Protein AF-A0A967NU63-F1 (afdb_monomer)

Structure (mmCIF, N/CA/C/O backbone):
data_AF-A0A967NU63-F1
#
_entry.id   AF-A0A967NU63-F1
#
loop_
_atom_site.group_PDB
_atom_site.id
_atom_site.type_symbol
_atom_site.label_atom_id
_atom_site.label_alt_id
_atom_site.label_comp_id
_atom_site.label_asym_id
_atom_site.label_entity_id
_atom_site.label_seq_id
_atom_site.pdbx_PDB_ins_code
_atom_site.Cartn_x
_atom_site.Cartn_y
_atom_site.Cartn_z
_atom_site.occupancy
_atom_site.B_iso_or_equiv
_atom_site.auth_seq_id
_atom_site.auth_comp_id
_atom_site.auth_asym_id
_atom_site.auth_atom_id
_atom_site.pdbx_PDB_model_num
ATOM 1 N N . MET A 1 1 ? -13.708 20.750 15.889 1.00 44.00 1 MET A N 1
ATOM 2 C CA . MET A 1 1 ? -13.305 19.920 14.728 1.00 44.00 1 MET A CA 1
ATOM 3 C C . MET A 1 1 ? -14.315 18.789 14.580 1.00 44.00 1 MET A C 1
ATOM 5 O O . MET A 1 1 ? -14.530 18.075 15.549 1.00 44.00 1 MET A O 1
ATOM 9 N N . ARG A 1 2 ? -15.014 18.674 13.442 1.00 39.28 2 ARG A N 1
ATOM 10 C CA . ARG A 1 2 ? -15.981 17.583 13.210 1.00 39.28 2 ARG A CA 1
ATOM 11 C C . ARG A 1 2 ? -15.207 16.315 12.843 1.00 39.28 2 ARG A C 1
ATOM 13 O O . ARG A 1 2 ? -14.407 16.356 11.913 1.00 39.28 2 ARG A O 1
ATOM 20 N N . ASN A 1 3 ? -15.434 15.223 13.571 1.00 34.25 3 ASN A N 1
ATOM 21 C CA . ASN A 1 3 ? -14.910 13.908 13.201 1.00 34.25 3 ASN A CA 1
ATOM 22 C C . ASN A 1 3 ? -15.425 13.542 11.799 1.00 34.25 3 ASN A C 1
ATOM 24 O O . ASN A 1 3 ? -16.634 13.656 11.569 1.00 34.25 3 ASN A O 1
ATOM 28 N N . PRO A 1 4 ? -14.558 13.127 10.859 1.00 39.78 4 PRO A N 1
ATOM 29 C CA . PRO A 1 4 ? -15.019 12.665 9.561 1.00 39.78 4 PRO A CA 1
ATOM 30 C C . PRO A 1 4 ? -15.921 11.434 9.745 1.00 39.78 4 PRO A C 1
ATOM 32 O O . PRO A 1 4 ? -15.699 10.634 10.662 1.00 39.78 4 PRO A O 1
ATOM 35 N N . PRO A 1 5 ? -16.960 11.278 8.907 1.00 40.78 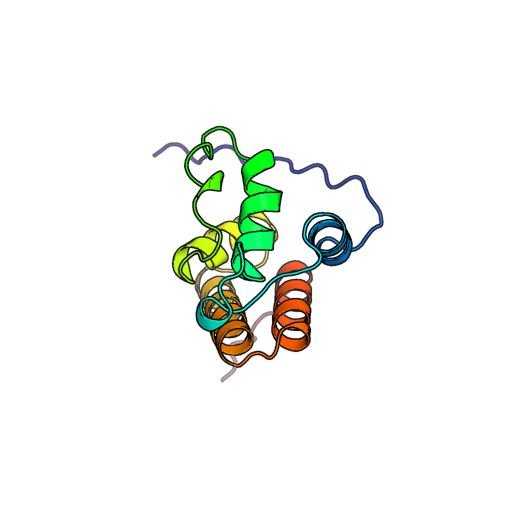5 PRO A N 1
ATOM 36 C CA . PRO A 1 5 ? -17.865 10.144 8.999 1.00 40.78 5 PRO A CA 1
ATOM 37 C C . PRO A 1 5 ? -17.067 8.844 8.868 1.00 40.78 5 PRO A C 1
ATOM 39 O O . PRO A 1 5 ? -16.370 8.625 7.877 1.00 40.78 5 PRO A O 1
ATOM 42 N N . ARG A 1 6 ? -17.173 7.975 9.880 1.00 46.41 6 ARG A N 1
ATOM 43 C CA . ARG A 1 6 ? -16.673 6.601 9.800 1.00 46.41 6 ARG A CA 1
ATOM 44 C C . ARG A 1 6 ? -17.454 5.905 8.695 1.00 46.41 6 ARG A C 1
ATOM 46 O O . ARG A 1 6 ? -18.635 5.603 8.867 1.00 46.41 6 ARG A O 1
ATOM 53 N N . LEU A 1 7 ? -16.810 5.691 7.554 1.00 47.69 7 LEU A N 1
ATOM 54 C CA . LEU A 1 7 ? -17.385 4.900 6.479 1.00 47.69 7 LEU A CA 1
ATOM 55 C C . LEU A 1 7 ? -17.642 3.502 7.027 1.00 47.69 7 LEU A C 1
ATOM 57 O O . LEU A 1 7 ? -16.712 2.769 7.360 1.00 47.69 7 LEU A O 1
ATOM 61 N N . LYS A 1 8 ? -18.921 3.137 7.134 1.00 43.75 8 LYS A N 1
ATOM 62 C CA . LYS A 1 8 ? -19.322 1.742 7.268 1.00 43.75 8 LYS A CA 1
ATOM 63 C C . LYS A 1 8 ? -19.034 1.086 5.924 1.00 43.75 8 LYS A C 1
ATOM 65 O O . LYS A 1 8 ? -19.921 0.957 5.090 1.00 43.75 8 LYS A O 1
ATOM 70 N N . LEU A 1 9 ? -17.771 0.739 5.691 1.00 49.25 9 LEU A N 1
ATOM 71 C CA . LEU A 1 9 ? -17.403 -0.186 4.635 1.00 49.25 9 LEU A CA 1
ATOM 72 C C . LEU A 1 9 ? -18.029 -1.518 5.036 1.00 49.25 9 LEU A C 1
ATOM 74 O O . LEU A 1 9 ? -17.487 -2.262 5.851 1.00 49.25 9 LEU A O 1
ATOM 78 N N . THR A 1 10 ? -19.239 -1.774 4.552 1.00 45.94 10 THR A N 1
ATOM 79 C CA . THR A 1 10 ? -19.874 -3.075 4.691 1.00 45.94 10 THR A CA 1
ATOM 80 C C . THR A 1 10 ? -19.125 -4.014 3.762 1.00 45.94 10 THR A C 1
ATOM 82 O O . THR A 1 10 ? -19.548 -4.254 2.635 1.00 45.94 10 THR A O 1
ATOM 85 N N . PHE A 1 11 ? -17.984 -4.522 4.225 1.00 50.56 11 PHE A N 1
ATOM 86 C CA . PHE A 1 11 ? -17.346 -5.703 3.659 1.00 50.56 11 PHE A CA 1
ATOM 87 C C . PHE A 1 11 ? -18.248 -6.905 3.962 1.00 50.56 11 PHE A C 1
ATOM 89 O O . PHE A 1 11 ? -17.935 -7.750 4.795 1.00 50.56 11 PHE A O 1
ATOM 96 N N . SER A 1 12 ? -19.425 -6.941 3.335 1.00 42.12 12 SER A N 1
ATOM 97 C CA . SER A 1 12 ? -20.200 -8.166 3.206 1.00 42.12 12 SER A CA 1
ATOM 98 C C . SER A 1 12 ? -19.501 -8.992 2.150 1.00 42.12 12 SER A C 1
ATOM 100 O O . SER A 1 12 ? -19.940 -8.998 1.018 1.00 42.12 12 SER A O 1
ATOM 102 N N . ASP A 1 13 ? -18.376 -9.608 2.490 1.00 40.97 13 ASP A N 1
ATOM 103 C CA . ASP A 1 13 ? -17.952 -10.802 1.780 1.00 40.97 13 ASP A CA 1
ATOM 104 C C . ASP A 1 13 ? -16.916 -11.564 2.587 1.00 40.97 13 ASP A C 1
ATOM 106 O O . ASP A 1 13 ? -15.934 -11.028 3.094 1.00 40.97 13 ASP A O 1
ATOM 110 N N . ARG A 1 14 ? -17.145 -12.868 2.680 1.00 43.12 14 ARG A N 1
ATOM 111 C CA . ARG A 1 14 ? -16.301 -13.855 3.361 1.00 43.12 14 ARG A CA 1
ATOM 112 C C . ARG A 1 14 ? -14.947 -14.073 2.652 1.00 43.12 14 ARG A C 1
ATOM 114 O O . ARG A 1 14 ? -14.207 -14.981 3.021 1.00 43.12 14 ARG A O 1
ATOM 121 N N . ALA A 1 15 ? -14.620 -13.258 1.646 1.00 52.75 15 ALA A N 1
ATOM 122 C CA . ALA A 1 15 ? -13.365 -13.267 0.904 1.00 52.75 15 ALA A CA 1
ATOM 123 C C . ALA A 1 15 ? -12.314 -12.373 1.583 1.00 52.75 15 ALA A C 1
ATOM 125 O O . ALA A 1 15 ? -12.630 -11.333 2.162 1.00 52.75 15 ALA A O 1
ATOM 126 N N . ARG A 1 16 ? -11.035 -12.766 1.527 1.00 65.44 16 ARG A N 1
ATOM 127 C CA . ARG A 1 16 ? -9.950 -11.980 2.137 1.00 65.44 16 ARG A CA 1
ATOM 128 C C . ARG A 1 16 ? -9.881 -10.621 1.428 1.00 65.44 16 A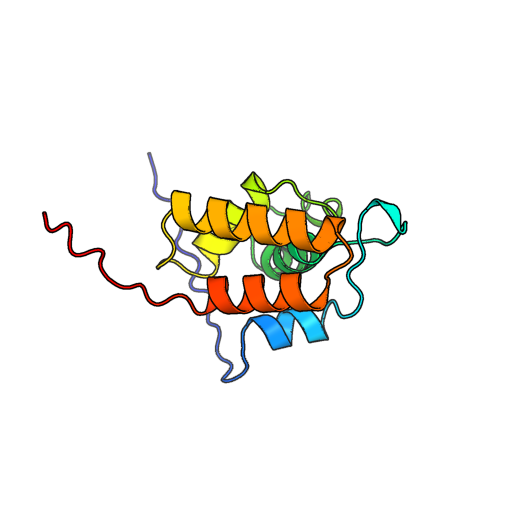RG A C 1
ATOM 130 O O . ARG A 1 16 ? -9.823 -10.610 0.199 1.00 65.44 16 ARG A O 1
ATOM 137 N N . PRO A 1 17 ? -9.790 -9.491 2.152 1.00 80.00 17 PRO A N 1
ATOM 138 C CA . PRO A 1 17 ? -9.696 -8.171 1.531 1.00 80.00 17 PRO A CA 1
ATOM 139 C C . PRO A 1 17 ? -8.579 -8.064 0.482 1.00 80.00 17 PRO A C 1
ATOM 141 O O . PRO A 1 17 ? -8.754 -7.399 -0.533 1.00 80.00 17 PRO A O 1
ATOM 144 N N . VAL A 1 18 ? -7.452 -8.760 0.681 1.00 91.00 18 VAL A N 1
ATOM 145 C CA . VAL A 1 18 ? -6.341 -8.765 -0.281 1.00 91.00 18 VAL A CA 1
ATOM 146 C C . VAL A 1 18 ? -6.663 -9.514 -1.578 1.00 91.00 18 VAL A C 1
ATOM 148 O O . VAL A 1 18 ? -6.205 -9.093 -2.638 1.00 91.00 18 VAL A O 1
ATOM 151 N N . ASP A 1 19 ? -7.464 -10.582 -1.520 1.00 90.56 19 ASP A N 1
ATOM 152 C CA . ASP A 1 19 ? -7.818 -11.393 -2.692 1.00 90.56 19 ASP A CA 1
ATOM 153 C C . ASP A 1 19 ? -8.709 -10.578 -3.635 1.00 90.56 19 ASP A C 1
ATOM 155 O O . ASP A 1 19 ? -8.501 -10.582 -4.845 1.00 90.56 19 ASP A O 1
ATOM 159 N N . ALA A 1 20 ? -9.639 -9.794 -3.078 1.00 89.56 20 ALA A N 1
ATOM 160 C CA . ALA A 1 20 ? -10.474 -8.873 -3.846 1.00 89.56 20 ALA A CA 1
ATOM 161 C C . ALA A 1 20 ? -9.649 -7.758 -4.516 1.00 89.56 20 ALA A C 1
ATOM 163 O O . ALA A 1 20 ? -9.889 -7.415 -5.677 1.00 89.56 20 ALA A O 1
ATOM 164 N N . ILE A 1 21 ? -8.646 -7.211 -3.814 1.00 92.38 21 ILE A N 1
ATOM 165 C CA . ILE A 1 21 ? -7.736 -6.207 -4.386 1.00 92.38 21 ILE A CA 1
ATOM 166 C C . ILE A 1 21 ? -6.909 -6.836 -5.517 1.00 92.38 21 ILE A C 1
ATOM 168 O O . ILE A 1 21 ? -6.842 -6.262 -6.602 1.00 92.38 21 ILE A O 1
ATOM 172 N N . ARG A 1 22 ? -6.329 -8.024 -5.298 1.00 92.69 22 ARG A N 1
ATOM 173 C CA . ARG A 1 22 ? -5.556 -8.770 -6.306 1.00 92.69 22 ARG A CA 1
ATOM 174 C C . ARG A 1 22 ? -6.391 -9.117 -7.535 1.00 92.69 22 ARG A C 1
ATOM 176 O O . ARG A 1 22 ? -5.925 -8.907 -8.645 1.00 92.69 22 ARG A O 1
ATOM 183 N N . ALA A 1 23 ? -7.625 -9.584 -7.357 1.00 92.00 23 ALA A N 1
ATOM 184 C CA . ALA A 1 23 ? -8.513 -9.919 -8.469 1.00 92.00 23 ALA A CA 1
ATOM 185 C C . ALA A 1 23 ? -8.820 -8.701 -9.355 1.00 92.00 23 ALA A C 1
ATOM 187 O O . ALA A 1 23 ? -8.895 -8.822 -10.576 1.00 92.00 23 ALA A O 1
ATOM 188 N N . ARG A 1 24 ? -8.964 -7.513 -8.753 1.00 90.81 24 ARG A N 1
ATOM 189 C CA . ARG A 1 24 ? -9.240 -6.270 -9.486 1.00 90.81 24 ARG A CA 1
ATOM 190 C C . ARG A 1 24 ? -7.985 -5.606 -10.062 1.00 90.81 24 ARG A C 1
ATOM 192 O O . ARG A 1 24 ? -8.083 -4.894 -11.057 1.00 90.81 24 ARG A O 1
ATOM 199 N N . TYR A 1 25 ? -6.829 -5.828 -9.439 1.00 92.44 25 TYR A N 1
ATOM 200 C CA . TYR A 1 25 ? -5.545 -5.217 -9.789 1.00 92.44 25 TYR A CA 1
ATOM 201 C C . TYR A 1 25 ? -4.412 -6.268 -9.790 1.00 92.44 25 TYR A C 1
ATOM 203 O O . TYR A 1 25 ? -3.493 -6.179 -8.970 1.00 92.44 25 TYR A O 1
ATOM 211 N N . PRO A 1 26 ? -4.421 -7.243 -10.722 1.00 93.62 26 PRO A N 1
ATOM 212 C CA . PRO A 1 26 ? -3.578 -8.444 -10.644 1.00 93.62 26 PRO A CA 1
ATOM 213 C C . PRO A 1 26 ? -2.089 -8.224 -10.934 1.00 93.62 26 PRO A C 1
ATOM 215 O O . PRO A 1 26 ? -1.264 -8.964 -10.409 1.00 93.62 26 PRO A O 1
ATOM 218 N N . ASN A 1 27 ? -1.735 -7.200 -11.717 1.00 92.00 27 ASN A N 1
ATOM 219 C CA . ASN A 1 27 ? -0.381 -7.011 -12.252 1.00 92.00 27 ASN A CA 1
ATOM 220 C C . ASN A 1 27 ? 0.307 -5.736 -11.719 1.00 92.00 27 ASN A C 1
ATOM 222 O O . ASN A 1 27 ? 0.591 -4.831 -12.506 1.00 92.00 27 ASN A O 1
ATOM 226 N N . PRO A 1 28 ? 0.543 -5.597 -10.400 1.00 93.38 28 PRO A N 1
ATOM 227 C CA . PRO A 1 28 ? 1.332 -4.483 -9.896 1.00 93.38 28 PRO A CA 1
ATOM 228 C C . PRO A 1 28 ? 2.798 -4.638 -10.304 1.00 93.38 28 PRO A C 1
ATOM 230 O O . PRO A 1 28 ? 3.344 -5.741 -10.324 1.00 93.38 28 PRO A O 1
ATOM 233 N N . THR A 1 29 ? 3.454 -3.516 -10.563 1.00 92.69 29 THR A N 1
ATOM 234 C CA . THR A 1 29 ? 4.867 -3.462 -10.933 1.00 92.69 29 THR A CA 1
ATOM 235 C C . THR A 1 29 ? 5.617 -2.455 -10.058 1.00 92.69 29 THR A C 1
ATOM 237 O O . THR A 1 29 ? 5.010 -1.562 -9.454 1.00 92.69 29 THR A O 1
ATOM 240 N N . PRO A 1 30 ? 6.953 -2.534 -9.985 1.00 89.50 30 PRO A N 1
ATOM 241 C CA . PRO A 1 30 ? 7.750 -1.405 -9.524 1.00 89.50 30 PRO A CA 1
ATOM 242 C C . PRO A 1 30 ? 7.617 -0.202 -10.465 1.00 89.50 30 PRO A C 1
ATOM 244 O O . PRO A 1 30 ? 7.368 -0.394 -11.661 1.00 89.50 30 PRO A O 1
ATOM 247 N N . PRO A 1 31 ? 7.832 1.029 -9.960 1.00 85.62 31 PRO A N 1
ATOM 248 C CA . PRO A 1 31 ? 7.896 2.225 -10.802 1.00 85.62 31 PRO A CA 1
ATOM 249 C C . PRO A 1 31 ? 8.910 2.081 -11.945 1.00 85.62 31 PRO A C 1
ATOM 251 O O . PRO A 1 31 ? 8.630 2.451 -13.081 1.00 85.62 31 PRO A O 1
ATOM 254 N N . ALA A 1 32 ? 10.065 1.470 -11.659 1.00 87.00 32 ALA A N 1
ATOM 255 C CA . ALA A 1 32 ? 11.149 1.277 -12.621 1.00 87.00 32 ALA A CA 1
ATOM 256 C C . ALA A 1 32 ? 10.798 0.335 -13.792 1.00 87.00 32 ALA A C 1
ATOM 258 O O . ALA A 1 32 ? 11.446 0.400 -14.830 1.00 87.00 32 ALA A O 1
ATOM 259 N N . ALA A 1 33 ? 9.768 -0.507 -13.657 1.00 87.62 33 ALA A N 1
ATOM 260 C CA . ALA A 1 33 ? 9.329 -1.417 -14.717 1.00 87.62 33 ALA A CA 1
ATOM 261 C C . ALA A 1 33 ? 8.329 -0.779 -15.704 1.00 87.62 33 ALA A C 1
ATOM 263 O O . ALA A 1 33 ? 7.856 -1.456 -16.613 1.00 87.62 33 ALA A O 1
ATOM 264 N N . GLY A 1 34 ? 7.971 0.501 -15.529 1.00 83.69 34 GLY A N 1
ATOM 265 C CA . GLY A 1 34 ? 7.118 1.237 -16.472 1.00 83.69 34 GLY A CA 1
ATOM 266 C C . GLY A 1 34 ? 5.632 0.854 -16.465 1.00 83.69 34 GLY A C 1
ATOM 267 O O . GLY A 1 34 ? 4.898 1.250 -17.368 1.00 83.69 34 GLY A O 1
ATOM 268 N N . GLY A 1 35 ? 5.167 0.088 -15.474 1.00 84.81 35 GLY A N 1
ATOM 269 C CA . GLY A 1 35 ? 3.749 -0.257 -15.348 1.00 84.81 35 GLY A CA 1
ATOM 270 C C . GLY A 1 35 ? 2.889 0.875 -14.776 1.00 84.81 35 GLY A C 1
ATOM 271 O O . GLY A 1 35 ? 3.346 1.990 -14.532 1.00 84.81 35 GLY A O 1
ATOM 272 N N . SER A 1 36 ? 1.600 0.594 -14.575 1.00 87.69 36 SER A N 1
ATOM 273 C CA . SER A 1 36 ? 0.615 1.628 -14.218 1.00 87.69 36 SER A CA 1
ATOM 274 C C . SER A 1 36 ? 0.370 1.783 -12.717 1.00 87.69 36 SER A C 1
ATOM 276 O O . SER A 1 36 ? -0.190 2.801 -12.311 1.00 87.69 36 SER A O 1
ATOM 278 N N . TYR A 1 37 ? 0.728 0.790 -11.897 1.00 91.81 37 TYR A N 1
ATOM 279 C CA . TYR A 1 37 ? 0.551 0.846 -10.447 1.00 91.81 37 TYR A CA 1
ATOM 280 C C . TYR A 1 37 ? 1.438 -0.156 -9.696 1.00 91.81 37 TYR A C 1
ATOM 282 O O . TYR A 1 37 ? 1.809 -1.195 -10.234 1.00 91.81 37 TYR A O 1
ATOM 290 N N . CYS A 1 38 ? 1.715 0.131 -8.423 1.00 94.69 38 CYS A N 1
ATOM 291 C CA . CYS A 1 38 ? 2.338 -0.787 -7.466 1.00 94.69 38 CYS A CA 1
ATOM 292 C C . CYS A 1 38 ? 1.306 -1.447 -6.535 1.00 94.69 38 CYS A C 1
ATOM 294 O O . CYS A 1 38 ? 0.124 -1.105 -6.566 1.00 94.69 38 CYS A O 1
ATOM 296 N N . VAL A 1 39 ? 1.733 -2.343 -5.636 1.00 96.44 39 VAL A N 1
ATOM 297 C CA . VAL A 1 39 ? 0.832 -2.953 -4.630 1.00 96.44 39 VAL A CA 1
ATOM 298 C C . VAL A 1 39 ? 0.136 -1.894 -3.757 1.00 96.44 39 VAL A C 1
ATOM 300 O O . VAL A 1 39 ? -1.065 -1.983 -3.501 1.00 96.44 39 VAL A O 1
ATOM 303 N N . GLY A 1 40 ? 0.856 -0.845 -3.346 1.00 94.25 40 GLY A N 1
ATOM 304 C CA . GLY A 1 40 ? 0.268 0.289 -2.621 1.00 94.25 40 GLY A CA 1
ATOM 305 C C . GLY A 1 40 ? -0.745 1.079 -3.460 1.00 94.25 40 GLY A C 1
ATOM 306 O O . GLY A 1 40 ? -1.786 1.495 -2.952 1.00 94.25 40 GLY A O 1
ATOM 307 N N . GLY A 1 41 ? -0.476 1.228 -4.759 1.00 93.50 41 GLY A N 1
ATOM 308 C CA . GLY A 1 41 ? -1.401 1.820 -5.723 1.00 93.50 41 GLY A CA 1
ATOM 309 C C . GLY A 1 41 ? -2.664 0.987 -5.910 1.00 93.50 41 GLY A C 1
ATOM 310 O O . GLY A 1 41 ? -3.755 1.544 -5.919 1.00 93.50 41 GLY A O 1
ATOM 311 N N . ALA A 1 42 ? -2.548 -0.341 -5.974 1.00 94.12 42 ALA A N 1
ATOM 312 C CA . ALA A 1 42 ? -3.691 -1.248 -6.058 1.00 94.12 42 ALA A CA 1
ATOM 313 C C . ALA A 1 42 ? -4.635 -1.093 -4.854 1.00 94.12 42 ALA A C 1
ATOM 315 O O . ALA A 1 42 ? -5.845 -0.950 -5.034 1.00 94.12 42 ALA A O 1
ATOM 316 N N . LEU A 1 43 ? -4.085 -1.041 -3.632 1.00 92.69 43 LEU A N 1
ATOM 317 C CA . LEU A 1 43 ? -4.857 -0.747 -2.420 1.00 92.69 43 LEU A CA 1
ATOM 318 C C . LEU A 1 43 ? -5.593 0.593 -2.552 1.00 92.69 43 LEU A C 1
ATOM 320 O O . LEU A 1 43 ? -6.801 0.679 -2.326 1.00 92.69 43 LEU A O 1
ATOM 324 N N . LEU A 1 44 ? -4.867 1.644 -2.925 1.00 90.19 44 LEU A N 1
ATOM 325 C CA . LEU A 1 44 ? -5.410 2.993 -2.977 1.00 90.19 44 LEU A CA 1
ATOM 326 C C . LEU A 1 44 ? -6.484 3.129 -4.065 1.00 90.19 44 LEU A C 1
ATOM 328 O O . LEU A 1 44 ? -7.531 3.706 -3.801 1.00 90.19 44 LEU A O 1
ATOM 332 N N . LEU A 1 45 ? -6.289 2.538 -5.246 1.00 88.44 45 LEU A N 1
ATOM 333 C CA . LEU A 1 45 ? -7.280 2.490 -6.326 1.00 88.44 45 LEU A CA 1
ATOM 334 C C . LEU A 1 45 ? -8.544 1.717 -5.917 1.00 88.44 45 LEU A C 1
ATOM 336 O O . LEU A 1 45 ? -9.657 2.171 -6.199 1.00 88.44 45 LEU A O 1
ATOM 340 N N . TYR A 1 46 ? -8.386 0.596 -5.208 1.00 88.50 46 TYR A N 1
ATOM 341 C CA . TYR A 1 46 ? -9.507 -0.189 -4.695 1.00 88.50 46 TYR A CA 1
ATOM 342 C C . TYR A 1 46 ? -10.373 0.634 -3.728 1.00 88.50 46 TYR A C 1
ATOM 344 O O . TYR A 1 46 ? -11.587 0.755 -3.920 1.00 88.50 46 TYR A O 1
ATOM 352 N N . TYR A 1 47 ? -9.760 1.284 -2.736 1.00 83.25 47 TYR A N 1
ATOM 353 C CA . TYR A 1 47 ? -10.479 2.092 -1.742 1.00 83.25 47 TYR A CA 1
ATOM 354 C C . TYR A 1 47 ? -10.911 3.468 -2.262 1.00 83.25 47 TYR A C 1
ATOM 356 O O . TYR A 1 47 ? -11.930 3.989 -1.819 1.00 83.25 47 TYR A O 1
ATOM 364 N N . ALA A 1 48 ? -10.216 4.046 -3.243 1.00 78.44 48 ALA A N 1
ATOM 365 C CA . ALA A 1 48 ? -10.600 5.310 -3.873 1.00 78.44 48 ALA A CA 1
ATOM 366 C C . ALA A 1 48 ? -11.991 5.240 -4.512 1.00 78.44 48 ALA A C 1
ATOM 368 O O . ALA A 1 48 ? -12.720 6.229 -4.494 1.00 78.44 48 ALA A O 1
ATOM 369 N N . SER A 1 49 ? -12.382 4.070 -5.032 1.00 66.88 49 SER A N 1
ATOM 370 C CA . SER A 1 49 ? -13.744 3.853 -5.536 1.00 66.88 49 SER A CA 1
ATOM 371 C C . SER A 1 49 ? -14.825 3.945 -4.446 1.00 66.88 49 SER A C 1
ATOM 373 O O . SER A 1 49 ? -15.981 4.206 -4.764 1.00 66.88 49 SER A O 1
ATOM 375 N N . HIS A 1 50 ? -14.441 3.818 -3.172 1.00 65.56 50 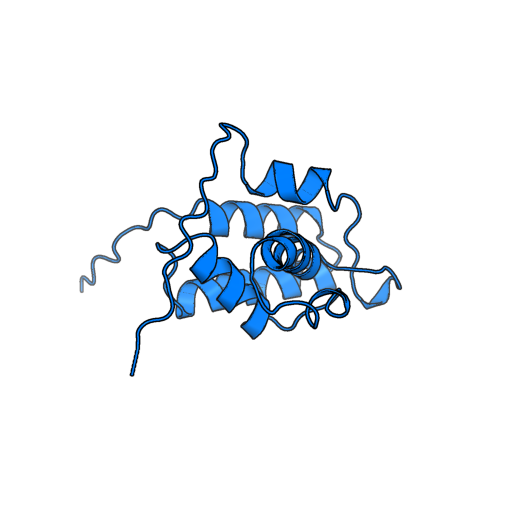HIS A N 1
ATOM 376 C CA . HIS A 1 50 ? -15.324 3.856 -2.005 1.00 65.56 50 HIS A CA 1
ATOM 377 C C . HIS A 1 50 ? -15.269 5.191 -1.239 1.00 65.56 50 HIS A C 1
ATOM 379 O O . HIS A 1 50 ? -16.044 5.397 -0.306 1.00 65.56 50 HIS A O 1
ATOM 385 N N . LEU A 1 51 ? -14.369 6.111 -1.608 1.00 63.34 51 LEU A N 1
ATOM 386 C CA . LEU A 1 51 ? -14.167 7.382 -0.912 1.00 63.34 51 LEU A CA 1
ATOM 387 C C . LEU A 1 51 ? -14.692 8.554 -1.756 1.00 63.34 51 LEU A C 1
ATOM 389 O O . LEU A 1 51 ? -14.124 8.917 -2.790 1.00 63.34 51 LEU A O 1
ATOM 393 N N . VAL A 1 52 ? -15.778 9.181 -1.294 1.00 51.22 52 VAL A N 1
ATOM 394 C CA . VAL A 1 52 ? -16.352 10.391 -1.906 1.00 51.22 52 VAL A CA 1
ATOM 395 C C . VAL A 1 52 ? -15.300 11.508 -1.866 1.00 51.22 52 VAL A C 1
ATOM 397 O O . VAL A 1 52 ? -14.954 12.005 -0.801 1.00 51.22 52 VAL A O 1
ATOM 400 N N . GLY A 1 53 ? -14.748 11.873 -3.028 1.00 52.78 53 GLY A N 1
ATOM 401 C CA . GLY A 1 53 ? -13.721 12.921 -3.168 1.00 52.78 53 GLY A CA 1
ATOM 402 C C . GLY A 1 53 ? -12.410 12.463 -3.815 1.00 52.78 53 GLY A C 1
ATOM 403 O O . GLY A 1 53 ? -11.608 13.288 -4.253 1.00 52.78 53 GLY A O 1
ATOM 404 N N . TYR A 1 54 ? -12.208 11.159 -3.996 1.00 55.16 54 TYR A N 1
ATOM 405 C CA . TYR A 1 54 ? -10.942 10.613 -4.488 1.00 55.16 54 TYR A CA 1
ATOM 406 C C . TYR A 1 54 ? -10.780 10.606 -6.024 1.00 55.16 54 TYR A C 1
ATOM 408 O O . TYR A 1 54 ? -9.980 9.847 -6.570 1.00 55.16 54 TYR A O 1
ATOM 416 N N . ARG A 1 55 ? -11.446 11.512 -6.765 1.00 53.56 55 ARG A N 1
ATOM 417 C CA . ARG A 1 55 ? -11.195 11.704 -8.216 1.00 53.56 55 ARG A CA 1
ATOM 418 C C . ARG A 1 55 ? -9.714 11.998 -8.529 1.00 53.56 55 ARG A C 1
ATOM 420 O O . ARG A 1 55 ? -9.268 11.705 -9.635 1.00 53.56 55 ARG A O 1
ATOM 427 N N . ARG A 1 56 ? -8.937 12.500 -7.556 1.00 56.34 56 ARG A N 1
ATOM 428 C CA . ARG A 1 56 ? -7.473 12.669 -7.653 1.00 56.34 56 ARG A CA 1
ATOM 429 C C . ARG A 1 56 ? -6.660 11.369 -7.461 1.00 56.34 56 ARG A C 1
ATOM 431 O O . ARG A 1 56 ? -5.557 11.308 -7.992 1.00 56.34 56 ARG A O 1
ATOM 438 N N . ALA A 1 57 ? -7.182 10.316 -6.812 1.00 55.97 57 ALA A N 1
ATOM 439 C CA . ALA A 1 57 ? -6.457 9.039 -6.628 1.00 55.97 57 ALA A CA 1
ATOM 440 C C . ALA A 1 57 ? -6.241 8.251 -7.905 1.00 55.97 57 ALA A C 1
ATOM 442 O O . ALA A 1 57 ? -5.280 7.495 -7.978 1.00 55.97 57 ALA A O 1
ATOM 443 N N . ARG A 1 58 ? -7.113 8.396 -8.911 1.00 55.06 58 ARG A N 1
ATOM 444 C CA . ARG A 1 58 ? -6.977 7.636 -10.166 1.00 55.06 58 ARG A CA 1
ATOM 445 C C . ARG A 1 58 ? -5.634 7.878 -10.868 1.00 55.06 58 ARG A C 1
ATOM 447 O O . ARG A 1 58 ? -5.290 7.109 -11.752 1.00 55.06 58 ARG A O 1
ATOM 454 N N . ARG A 1 59 ? -4.890 8.922 -10.481 1.00 64.88 59 ARG A N 1
ATOM 455 C CA . ARG A 1 59 ? -3.548 9.237 -10.993 1.00 64.88 59 ARG A CA 1
ATOM 456 C C . ARG A 1 59 ? -2.400 8.730 -10.109 1.00 64.88 59 ARG A C 1
ATOM 458 O O . ARG A 1 59 ? -1.247 8.922 -10.467 1.00 64.88 59 ARG A O 1
ATOM 465 N N . LEU A 1 60 ? -2.687 8.108 -8.967 1.00 71.62 60 LEU A N 1
ATOM 466 C CA . LEU A 1 60 ? -1.692 7.694 -7.976 1.00 71.62 60 LEU A CA 1
ATOM 467 C C . LEU A 1 60 ? -1.459 6.183 -8.059 1.00 71.62 60 LEU A C 1
ATOM 469 O O . LEU A 1 60 ? -1.744 5.445 -7.121 1.00 71.62 60 LEU A O 1
ATOM 473 N N . GLY A 1 61 ? -0.947 5.724 -9.204 1.00 81.19 61 GLY A N 1
ATOM 474 C CA . GLY A 1 61 ? -0.483 4.342 -9.363 1.00 81.19 61 GLY A CA 1
ATOM 475 C C . GLY A 1 61 ? 0.700 4.007 -8.447 1.00 81.19 61 GLY A C 1
ATOM 476 O O . GLY A 1 61 ? 0.847 2.869 -8.009 1.00 81.19 61 GLY A O 1
ATOM 477 N N . PHE A 1 62 ? 1.492 5.020 -8.093 1.00 89.44 62 PHE A N 1
ATOM 478 C CA . PHE A 1 62 ? 2.674 4.910 -7.239 1.00 89.44 62 PHE A CA 1
ATOM 479 C C . PHE A 1 62 ? 2.581 5.905 -6.074 1.00 89.44 62 PHE A C 1
ATOM 481 O O . PHE A 1 62 ? 3.251 6.938 -6.081 1.00 89.44 62 PHE A O 1
ATOM 488 N N . PRO A 1 63 ? 1.678 5.672 -5.107 1.00 89.50 63 PRO A N 1
ATOM 489 C CA . PRO A 1 63 ? 1.489 6.592 -3.997 1.00 89.50 63 PRO A CA 1
ATOM 490 C C . PRO A 1 63 ? 2.668 6.526 -3.009 1.00 89.50 63 PRO A C 1
ATOM 492 O O . PRO A 1 63 ? 3.222 5.447 -2.787 1.00 89.50 63 PRO A O 1
ATOM 495 N N . PRO A 1 64 ? 3.023 7.646 -2.353 1.00 90.75 64 PRO A N 1
ATOM 496 C CA . PRO A 1 64 ? 3.977 7.63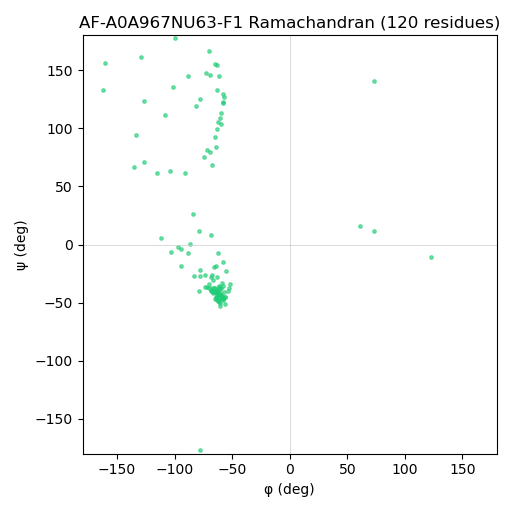6 -1.250 1.00 90.75 64 PRO A CA 1
ATOM 497 C C . PRO A 1 64 ? 3.436 6.844 -0.050 1.00 90.75 64 PRO A C 1
ATOM 499 O O . PRO A 1 64 ? 2.221 6.757 0.168 1.00 90.75 64 PRO A O 1
ATOM 502 N N . SER A 1 65 ? 4.344 6.333 0.787 1.00 92.75 65 SER A N 1
ATOM 503 C CA . SER A 1 65 ? 4.015 5.524 1.974 1.00 92.75 65 SER A CA 1
ATOM 504 C C . SER A 1 65 ? 3.000 6.199 2.904 1.00 92.75 65 SER A C 1
ATOM 506 O O . SER A 1 65 ? 2.089 5.540 3.394 1.00 92.75 65 SER A O 1
ATOM 508 N N . VAL A 1 66 ? 3.073 7.522 3.076 1.00 90.81 66 VAL A N 1
ATOM 509 C CA . VAL A 1 66 ? 2.134 8.302 3.904 1.00 90.81 66 VAL A CA 1
ATOM 510 C C . VAL A 1 66 ? 0.669 8.161 3.461 1.00 90.81 66 VAL A C 1
ATOM 512 O O . VAL A 1 66 ? -0.232 8.125 4.303 1.00 90.81 66 VAL A O 1
ATOM 515 N N . GLN A 1 67 ? 0.420 8.054 2.152 1.00 90.56 67 GLN A N 1
ATOM 516 C CA . GLN A 1 67 ? -0.925 7.876 1.601 1.00 90.56 67 GLN A CA 1
ATOM 517 C C . GLN A 1 67 ? -1.390 6.428 1.740 1.00 90.56 67 GLN A C 1
ATOM 519 O O . GLN A 1 67 ? -2.539 6.192 2.106 1.00 90.56 67 GLN A O 1
ATOM 524 N N . ILE A 1 68 ? -0.489 5.468 1.508 1.00 93.88 68 ILE A N 1
ATOM 525 C CA . ILE A 1 68 ? -0.761 4.043 1.736 1.00 93.88 68 ILE A CA 1
ATOM 526 C C . ILE A 1 68 ? -1.151 3.824 3.204 1.00 93.88 68 ILE A C 1
ATOM 528 O O . ILE A 1 68 ? -2.166 3.188 3.468 1.00 93.88 68 ILE A O 1
ATOM 532 N N . ALA A 1 69 ? -0.409 4.411 4.147 1.00 93.94 69 ALA A N 1
ATOM 533 C CA . ALA A 1 69 ? -0.692 4.335 5.579 1.00 93.94 69 ALA A CA 1
ATOM 534 C C . ALA A 1 69 ? -2.093 4.862 5.917 1.00 93.94 69 ALA A C 1
ATOM 536 O O . ALA A 1 69 ? -2.859 4.175 6.583 1.00 93.94 69 ALA A O 1
ATOM 537 N N . GLY A 1 70 ? -2.471 6.027 5.377 1.00 90.31 70 GLY A N 1
ATOM 538 C CA . GLY A 1 70 ? -3.812 6.578 5.591 1.00 90.31 70 GLY A CA 1
ATOM 539 C C . GLY A 1 70 ? -4.929 5.657 5.085 1.00 90.31 70 GLY A C 1
ATOM 540 O O . GLY A 1 70 ? -5.964 5.529 5.732 1.00 90.31 70 GLY A O 1
ATOM 541 N N . VAL A 1 71 ? -4.724 4.968 3.957 1.00 90.88 71 VAL A N 1
ATOM 542 C CA . VAL A 1 71 ? -5.698 3.978 3.465 1.00 90.88 71 VAL A CA 1
ATOM 543 C C . VAL A 1 71 ? -5.704 2.719 4.334 1.00 90.88 71 VAL A C 1
ATOM 545 O O . VAL A 1 71 ? -6.775 2.170 4.578 1.00 90.88 71 VAL A O 1
ATOM 548 N N . LEU A 1 72 ? -4.550 2.277 4.840 1.00 92.31 72 LEU A N 1
ATOM 549 C CA . LEU A 1 72 ? -4.465 1.143 5.762 1.00 92.31 72 LEU A CA 1
ATOM 550 C C . LEU A 1 72 ? -5.220 1.400 7.073 1.00 92.31 72 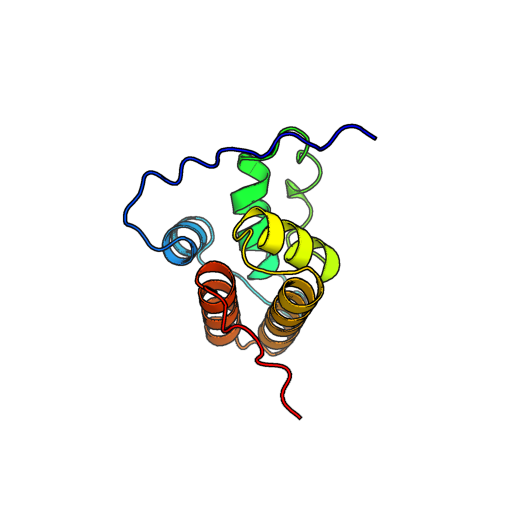LEU A C 1
ATOM 552 O O . LEU A 1 72 ? -5.928 0.506 7.522 1.00 92.31 72 LEU A O 1
ATOM 556 N N . GLU A 1 73 ? -5.139 2.603 7.646 1.00 91.06 73 GLU A N 1
ATOM 557 C CA . GLU A 1 73 ? -5.906 2.986 8.847 1.00 91.06 73 GLU A CA 1
ATOM 558 C C . GLU A 1 73 ? -7.420 2.970 8.589 1.00 91.06 73 GLU A C 1
ATOM 560 O O . GLU A 1 73 ? -8.204 2.512 9.421 1.00 91.06 73 GLU A O 1
ATOM 565 N N . LEU A 1 74 ? -7.847 3.435 7.410 1.00 86.75 74 LEU A N 1
ATOM 566 C CA . LEU A 1 74 ? -9.255 3.394 7.008 1.00 86.75 74 LEU A CA 1
ATOM 567 C C . LEU A 1 74 ? -9.747 1.958 6.784 1.00 86.75 74 LEU A C 1
ATOM 569 O O . LEU A 1 74 ? -10.878 1.627 7.138 1.00 86.75 74 LEU A O 1
ATOM 573 N N . ALA A 1 75 ? -8.903 1.120 6.183 1.00 88.31 75 ALA A N 1
ATOM 574 C CA . ALA A 1 75 ? -9.196 -0.272 5.873 1.00 88.31 75 ALA A CA 1
ATOM 575 C C . ALA A 1 75 ? -9.188 -1.170 7.117 1.00 88.31 75 ALA A C 1
ATOM 577 O O . ALA A 1 75 ? -9.990 -2.097 7.222 1.00 88.31 75 ALA A O 1
ATOM 578 N N . ASN A 1 76 ? -8.286 -0.897 8.058 1.00 89.81 76 ASN A N 1
ATOM 579 C CA . ASN A 1 76 ? -8.157 -1.612 9.315 1.00 89.81 76 ASN A CA 1
ATOM 580 C C . ASN A 1 76 ? -8.022 -0.617 10.483 1.00 89.81 76 ASN A C 1
ATOM 582 O O . ASN A 1 76 ? -6.904 -0.248 10.844 1.00 89.81 76 ASN A O 1
ATOM 586 N N . PRO A 1 77 ? -9.139 -0.256 11.144 1.00 87.19 77 PRO A N 1
ATOM 587 C CA . PRO A 1 77 ? -9.140 0.663 12.287 1.00 87.19 77 PRO A CA 1
ATOM 588 C C . PRO A 1 77 ? -8.360 0.181 13.521 1.00 87.19 77 PRO A C 1
ATOM 590 O O . PRO A 1 77 ? -8.256 0.921 14.495 1.00 87.19 77 PRO A O 1
ATOM 593 N N . GLN A 1 78 ? -7.870 -1.064 13.527 1.00 88.31 78 GLN A N 1
ATOM 594 C CA . GLN A 1 78 ? -7.013 -1.606 14.587 1.00 88.31 78 GLN A CA 1
ATOM 595 C C . GLN A 1 78 ? -5.521 -1.343 14.336 1.00 88.31 78 GLN A C 1
ATOM 597 O O . GLN A 1 78 ? -4.698 -1.651 15.198 1.00 88.31 78 GLN A O 1
ATOM 602 N N . LEU A 1 79 ? -5.155 -0.813 13.166 1.00 89.69 79 LEU A N 1
ATOM 603 C CA . LEU A 1 79 ? -3.826 -0.263 12.928 1.00 89.69 79 LEU A CA 1
ATOM 604 C C . LEU A 1 79 ? -3.778 1.155 13.484 1.00 89.69 79 LEU A C 1
ATOM 606 O O . LEU A 1 7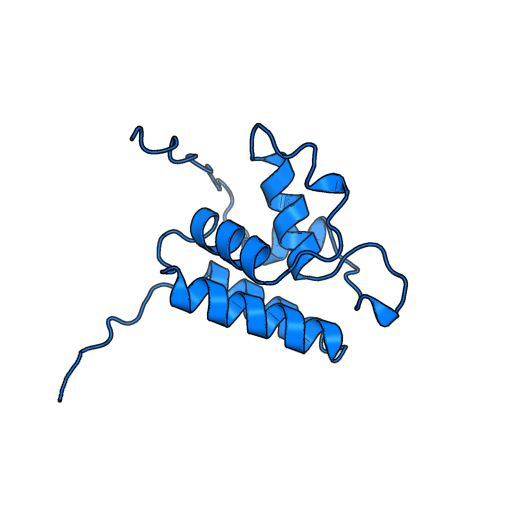9 ? -4.513 2.027 13.025 1.00 89.69 79 LEU A O 1
ATOM 610 N N . ASP A 1 80 ? -2.886 1.395 14.441 1.00 91.88 80 ASP A N 1
ATOM 611 C CA . ASP A 1 80 ? -2.498 2.762 14.752 1.00 91.88 80 ASP A CA 1
ATOM 612 C C . ASP A 1 80 ? -1.658 3.363 13.614 1.00 91.88 80 ASP A C 1
ATOM 614 O O . ASP A 1 80 ? -1.140 2.666 12.731 1.00 91.88 80 ASP A O 1
ATOM 618 N N . ARG A 1 81 ? -1.498 4.685 13.670 1.00 91.62 81 ARG A N 1
ATOM 619 C CA . ARG A 1 81 ? -0.790 5.456 12.654 1.00 91.62 81 ARG A CA 1
ATOM 620 C C . ARG A 1 81 ? 0.646 4.982 12.419 1.00 91.62 81 ARG A C 1
ATOM 622 O O . ARG A 1 81 ? 1.059 4.852 11.268 1.00 91.62 81 ARG A O 1
ATOM 629 N N . ARG A 1 82 ? 1.408 4.716 13.487 1.00 93.62 82 ARG A N 1
ATOM 630 C CA . ARG A 1 82 ? 2.824 4.317 13.389 1.00 93.62 82 ARG A CA 1
ATOM 631 C C . ARG A 1 82 ? 2.948 2.946 12.741 1.00 93.62 82 ARG A C 1
ATOM 633 O O . ARG A 1 82 ? 3.805 2.732 11.885 1.00 93.62 82 ARG A O 1
ATOM 640 N N . LEU A 1 83 ? 2.073 2.019 13.115 1.00 94.81 83 LEU A N 1
ATOM 641 C CA . LEU A 1 83 ? 2.069 0.675 12.566 1.00 94.81 83 LEU A CA 1
ATOM 642 C C . LEU A 1 83 ? 1.600 0.659 11.103 1.00 94.81 83 LEU A C 1
ATOM 644 O O . LEU A 1 83 ? 2.169 -0.061 10.279 1.00 94.81 83 LEU A O 1
ATOM 648 N N . ALA A 1 84 ? 0.617 1.489 10.751 1.00 95.12 84 ALA A N 1
ATOM 649 C CA . ALA A 1 84 ? 0.209 1.690 9.364 1.00 95.12 84 ALA A CA 1
ATOM 650 C C . ALA A 1 84 ? 1.358 2.249 8.505 1.00 95.12 84 ALA A C 1
ATOM 652 O O . ALA A 1 84 ? 1.602 1.747 7.408 1.00 95.12 84 ALA A O 1
ATOM 653 N N . GLU A 1 85 ? 2.112 3.231 9.011 1.00 96.44 85 GLU A N 1
ATOM 654 C CA . GLU A 1 85 ? 3.308 3.779 8.349 1.00 96.44 85 GLU A CA 1
ATOM 655 C C . GLU A 1 85 ? 4.426 2.741 8.197 1.00 96.44 85 GLU A C 1
ATOM 657 O O . GLU A 1 85 ? 5.070 2.667 7.144 1.00 96.44 85 GLU A O 1
ATOM 662 N N . HIS A 1 86 ? 4.619 1.891 9.207 1.00 96.81 86 HIS A N 1
ATOM 663 C CA . HIS A 1 86 ? 5.565 0.782 9.149 1.00 96.81 86 HIS A CA 1
ATOM 664 C C . HIS A 1 86 ? 5.201 -0.220 8.042 1.00 96.81 86 HIS A C 1
ATOM 666 O O . HIS A 1 86 ? 6.046 -0.561 7.209 1.00 96.81 86 HIS A O 1
ATOM 672 N N . PHE A 1 87 ? 3.939 -0.662 7.978 1.00 97.69 87 PHE A N 1
ATOM 673 C CA . PHE A 1 87 ? 3.477 -1.546 6.904 1.00 97.69 87 PHE A CA 1
ATOM 674 C C . PHE A 1 87 ? 3.558 -0.881 5.531 1.00 97.69 87 PHE A C 1
ATOM 676 O O . PHE A 1 87 ? 4.000 -1.516 4.575 1.00 97.69 87 PHE A O 1
ATOM 683 N N . ALA A 1 88 ? 3.181 0.393 5.424 1.00 97.50 88 ALA A N 1
ATOM 684 C CA . ALA A 1 88 ? 3.248 1.140 4.176 1.00 97.50 88 ALA A CA 1
ATOM 685 C C . ALA A 1 88 ? 4.681 1.251 3.640 1.00 97.50 88 ALA A C 1
ATOM 687 O O . ALA A 1 88 ? 4.917 0.985 2.463 1.00 97.50 88 ALA A O 1
ATOM 688 N N . THR A 1 89 ? 5.641 1.582 4.506 1.00 97.62 89 THR A N 1
ATOM 689 C CA . THR A 1 89 ? 7.068 1.619 4.154 1.00 97.62 89 THR A CA 1
ATOM 690 C C . THR A 1 89 ? 7.532 0.260 3.650 1.00 97.62 89 THR A C 1
ATOM 692 O O . THR A 1 89 ? 8.115 0.163 2.576 1.00 97.62 89 THR A O 1
ATOM 695 N N . GLN A 1 90 ? 7.193 -0.812 4.367 1.00 98.12 90 GLN A N 1
ATOM 696 C CA . GLN A 1 90 ? 7.536 -2.168 3.953 1.00 98.12 90 GLN A CA 1
ATOM 697 C C . GLN A 1 90 ? 6.945 -2.572 2.594 1.00 98.12 90 GLN A C 1
ATOM 699 O O . GLN A 1 90 ? 7.612 -3.268 1.829 1.00 98.12 90 GLN A O 1
ATOM 704 N N . ILE A 1 91 ? 5.709 -2.163 2.291 1.00 97.50 91 ILE A N 1
ATOM 705 C CA . ILE A 1 91 ? 5.083 -2.410 0.985 1.00 97.50 91 ILE A CA 1
ATOM 706 C C . ILE A 1 91 ? 5.883 -1.711 -0.116 1.00 97.50 91 ILE A C 1
ATOM 708 O O . ILE A 1 91 ? 6.215 -2.358 -1.105 1.00 97.50 91 ILE A O 1
ATOM 712 N N . VAL A 1 92 ? 6.217 -0.429 0.066 1.00 95.44 92 VAL A N 1
ATOM 713 C CA . VAL A 1 92 ? 7.005 0.348 -0.907 1.00 95.44 92 VAL A CA 1
ATOM 714 C C . VAL A 1 92 ? 8.379 -0.286 -1.112 1.00 95.44 92 VAL A C 1
ATOM 716 O O . VAL A 1 92 ? 8.709 -0.644 -2.236 1.00 95.44 92 VAL A O 1
ATOM 719 N N . THR A 1 93 ? 9.126 -0.542 -0.033 1.00 96.25 93 THR A N 1
ATOM 720 C CA . THR A 1 93 ? 10.468 -1.142 -0.108 1.00 96.25 93 THR A CA 1
ATOM 721 C C . THR A 1 93 ? 10.463 -2.482 -0.842 1.00 96.25 93 THR A C 1
ATOM 723 O O . THR A 1 93 ? 11.309 -2.718 -1.699 1.00 96.25 93 THR A O 1
ATOM 726 N N . ARG A 1 94 ? 9.503 -3.366 -0.543 1.00 97.38 94 ARG A N 1
ATOM 727 C CA . ARG A 1 94 ? 9.397 -4.670 -1.220 1.00 97.38 94 ARG A CA 1
ATOM 728 C C . ARG A 1 94 ? 8.997 -4.523 -2.681 1.00 97.38 94 ARG A C 1
ATOM 730 O O . ARG A 1 94 ? 9.519 -5.241 -3.526 1.00 97.38 94 ARG A O 1
ATOM 737 N N . ASN A 1 95 ? 8.090 -3.597 -2.984 1.00 94.19 95 ASN A N 1
ATOM 738 C CA . ASN A 1 95 ? 7.670 -3.338 -4.352 1.00 94.19 95 ASN A CA 1
ATOM 739 C C . ASN A 1 95 ? 8.838 -2.810 -5.199 1.00 94.19 95 ASN A C 1
ATOM 741 O O . ASN A 1 95 ? 9.065 -3.326 -6.288 1.00 94.19 95 ASN A O 1
ATOM 745 N N . ASP A 1 96 ? 9.604 -1.850 -4.679 1.00 93.31 96 ASP A N 1
ATOM 746 C CA . ASP A 1 96 ? 10.776 -1.274 -5.352 1.00 93.31 96 ASP A CA 1
ATOM 747 C C . ASP A 1 96 ? 11.913 -2.294 -5.518 1.00 93.31 96 ASP A C 1
ATOM 749 O O . ASP A 1 96 ? 12.623 -2.276 -6.520 1.00 93.31 96 ASP A O 1
ATOM 753 N N . ALA A 1 97 ? 12.031 -3.250 -4.591 1.00 96.06 97 ALA A N 1
ATOM 754 C CA . ALA A 1 97 ? 12.951 -4.384 -4.681 1.00 96.06 97 ALA A CA 1
ATOM 755 C C . ALA A 1 97 ? 12.460 -5.527 -5.598 1.00 96.06 97 ALA A C 1
ATOM 757 O O . ALA A 1 97 ? 13.021 -6.620 -5.550 1.00 96.06 97 ALA A O 1
ATOM 758 N N . TYR A 1 98 ? 11.410 -5.318 -6.405 1.00 96.00 98 TYR A N 1
ATOM 759 C CA . TYR A 1 98 ? 10.793 -6.334 -7.277 1.00 96.00 98 TYR A CA 1
ATOM 760 C C . TYR A 1 98 ? 10.223 -7.560 -6.528 1.00 96.00 98 TYR A C 1
ATOM 762 O O . TYR A 1 98 ? 9.885 -8.576 -7.132 1.00 96.00 98 TYR A O 1
ATOM 770 N N . GLN A 1 99 ? 10.032 -7.470 -5.210 1.00 97.25 99 GLN A N 1
ATOM 771 C CA . GLN A 1 99 ? 9.485 -8.539 -4.368 1.00 97.25 99 GLN A CA 1
ATOM 772 C C . GLN A 1 99 ? 7.956 -8.429 -4.263 1.00 97.25 99 GLN A C 1
ATOM 774 O O . GLN A 1 99 ? 7.394 -8.225 -3.182 1.00 97.25 99 GLN A O 1
ATOM 779 N N . ILE A 1 100 ? 7.266 -8.548 -5.400 1.00 95.94 100 ILE A N 1
ATOM 780 C CA . ILE A 1 100 ? 5.824 -8.270 -5.513 1.00 95.94 100 ILE A CA 1
ATOM 781 C C . ILE A 1 100 ? 4.972 -9.161 -4.597 1.00 95.94 100 ILE A C 1
ATOM 783 O O . ILE A 1 100 ? 4.084 -8.663 -3.900 1.00 95.94 100 ILE A O 1
ATOM 787 N N . ASP A 1 101 ? 5.267 -10.457 -4.515 1.00 95.81 101 ASP A N 1
ATOM 788 C CA . ASP A 1 101 ? 4.537 -11.361 -3.619 1.00 95.81 101 ASP A CA 1
ATOM 789 C C . ASP A 1 101 ? 4.746 -11.029 -2.142 1.00 95.81 101 ASP A C 1
ATOM 791 O O . ASP A 1 101 ? 3.799 -11.067 -1.353 1.00 95.81 101 ASP A O 1
ATOM 795 N N . ALA A 1 102 ? 5.957 -10.617 -1.763 1.00 97.31 102 ALA A N 1
ATOM 796 C CA . ALA A 1 102 ? 6.237 -10.183 -0.401 1.00 97.31 102 ALA A CA 1
ATOM 797 C C . ALA A 1 102 ? 5.510 -8.867 -0.073 1.00 97.31 102 ALA A C 1
ATOM 799 O O . ALA A 1 102 ? 5.016 -8.688 1.046 1.00 97.31 102 ALA A O 1
ATOM 800 N N . ALA A 1 103 ? 5.405 -7.945 -1.035 1.00 97.50 103 ALA A N 1
ATOM 801 C CA . ALA A 1 103 ? 4.629 -6.716 -0.881 1.00 97.50 103 ALA A CA 1
ATOM 802 C C . ALA A 1 103 ? 3.138 -7.027 -0.656 1.00 97.50 103 ALA A C 1
ATOM 804 O O . ALA A 1 103 ? 2.528 -6.494 0.272 1.00 97.50 103 ALA A O 1
ATOM 805 N N . TRP A 1 104 ? 2.569 -7.964 -1.416 1.00 96.56 104 TRP A N 1
ATOM 806 C CA . TRP A 1 104 ? 1.203 -8.438 -1.194 1.00 96.56 104 TRP A CA 1
ATOM 807 C C . TRP A 1 104 ? 1.000 -9.126 0.158 1.00 96.56 104 TRP A C 1
ATOM 809 O O . TRP A 1 104 ? 0.014 -8.844 0.837 1.00 96.56 104 TRP A O 1
ATOM 819 N N . ALA A 1 105 ? 1.922 -9.992 0.580 1.00 96.25 105 ALA A N 1
ATOM 820 C CA . ALA A 1 105 ? 1.851 -10.639 1.891 1.00 96.25 105 ALA A CA 1
ATOM 821 C C . ALA A 1 105 ? 1.899 -9.609 3.034 1.00 96.25 105 ALA A C 1
ATOM 823 O O . ALA A 1 105 ? 1.211 -9.745 4.047 1.00 96.25 105 ALA A O 1
ATOM 824 N N . THR A 1 106 ? 2.671 -8.535 2.852 1.00 97.56 106 THR A N 1
ATOM 825 C CA . THR A 1 106 ? 2.722 -7.407 3.795 1.00 97.56 106 THR A CA 1
ATOM 826 C C . THR A 1 106 ? 1.381 -6.695 3.879 1.00 97.56 106 THR A C 1
ATOM 828 O O . THR A 1 106 ? 0.914 -6.407 4.981 1.00 97.56 106 THR A O 1
ATOM 831 N N . LEU A 1 107 ? 0.754 -6.440 2.728 1.00 96.62 107 LEU A N 1
ATOM 832 C CA . LEU A 1 107 ? -0.569 -5.837 2.666 1.00 96.62 107 LEU A CA 1
ATOM 833 C C . LEU A 1 107 ? -1.623 -6.719 3.351 1.00 96.62 107 LEU A C 1
ATOM 835 O O . LEU A 1 107 ? -2.383 -6.219 4.176 1.00 96.62 107 LEU A O 1
ATOM 839 N N . ASP A 1 108 ? -1.641 -8.026 3.076 1.00 95.50 108 ASP A N 1
ATOM 840 C CA . ASP A 1 108 ? -2.566 -8.960 3.733 1.00 95.50 108 ASP A CA 1
ATOM 841 C C . ASP A 1 108 ? -2.377 -8.950 5.256 1.00 95.50 108 ASP A C 1
ATOM 843 O O . ASP A 1 108 ? -3.345 -8.835 6.008 1.00 95.50 108 ASP A O 1
ATOM 847 N N . ARG A 1 109 ? -1.122 -8.966 5.725 1.00 94.19 109 ARG A N 1
ATOM 848 C CA . ARG A 1 109 ? -0.799 -8.872 7.154 1.00 94.19 109 ARG A CA 1
ATOM 849 C C . ARG A 1 109 ? -1.304 -7.573 7.782 1.00 94.19 109 ARG A C 1
ATOM 851 O O . ARG A 1 109 ? -1.846 -7.622 8.882 1.00 94.19 109 ARG A O 1
ATOM 858 N N . ALA A 1 110 ? -1.160 -6.440 7.097 1.00 94.62 110 ALA A N 1
ATOM 859 C CA . ALA A 1 110 ? -1.662 -5.155 7.576 1.00 94.62 110 ALA A CA 1
ATOM 860 C C . ALA A 1 110 ? -3.198 -5.166 7.702 1.00 94.62 110 ALA A C 1
ATOM 862 O O . ALA A 1 110 ? -3.744 -4.824 8.751 1.00 94.62 110 ALA A O 1
ATOM 863 N N . LEU A 1 111 ? -3.905 -5.645 6.675 1.00 92.50 111 LEU A N 1
ATOM 864 C CA . LEU A 1 111 ? -5.375 -5.714 6.657 1.00 92.50 111 LEU A CA 1
ATOM 865 C C . LEU A 1 111 ? -5.944 -6.725 7.670 1.00 92.50 111 LEU A C 1
ATOM 867 O O . LEU A 1 111 ? -7.074 -6.584 8.141 1.00 92.50 111 LEU A O 1
ATOM 871 N N . ARG A 1 112 ? -5.158 -7.743 8.027 1.00 91.19 112 ARG A N 1
ATOM 872 C CA . ARG A 1 112 ? -5.510 -8.771 9.017 1.00 91.19 112 ARG A CA 1
ATOM 873 C C . ARG A 1 112 ? -5.016 -8.476 10.421 1.00 91.19 112 ARG A C 1
ATOM 875 O O . ARG A 1 112 ? -5.303 -9.268 11.315 1.00 91.19 112 ARG A O 1
ATOM 882 N N . TRP A 1 113 ? -4.267 -7.398 10.632 1.00 88.75 113 TRP A N 1
ATOM 883 C CA . TRP A 1 113 ? -3.722 -7.094 11.946 1.00 88.75 113 TRP A CA 1
ATOM 884 C C . TRP A 1 113 ? -4.854 -6.997 12.974 1.00 88.75 113 TRP A C 1
ATOM 886 O O . TRP A 1 113 ? -5.835 -6.287 12.749 1.00 88.75 113 TRP A O 1
ATOM 896 N N . ARG A 1 114 ? -4.728 -7.752 14.071 1.00 86.25 114 ARG A N 1
ATOM 897 C CA . ARG A 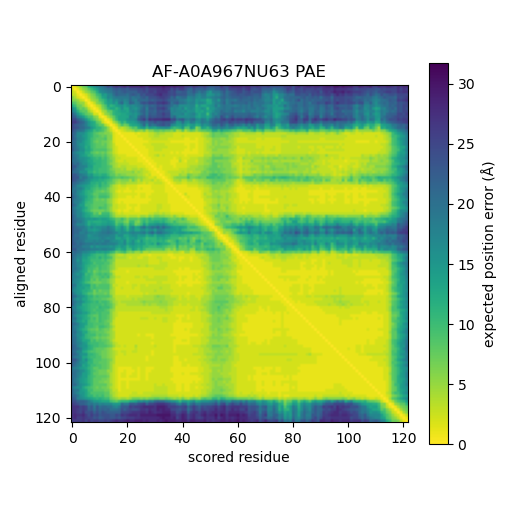1 114 ? -5.695 -7.789 15.183 1.00 86.25 114 ARG A CA 1
ATOM 898 C C . ARG A 1 114 ? -5.156 -7.196 16.484 1.00 86.25 114 ARG A C 1
ATOM 900 O O . ARG A 1 114 ? -5.829 -7.257 17.507 1.00 86.25 114 ARG A O 1
ATOM 907 N N . GLY A 1 115 ? -3.951 -6.627 16.439 1.00 74.50 115 GLY A N 1
ATOM 908 C CA . GLY A 1 115 ? -3.188 -6.285 17.632 1.00 74.50 115 GLY A CA 1
ATOM 909 C C . GLY A 1 115 ? -2.617 -7.527 18.319 1.00 74.50 115 GLY A C 1
ATOM 910 O 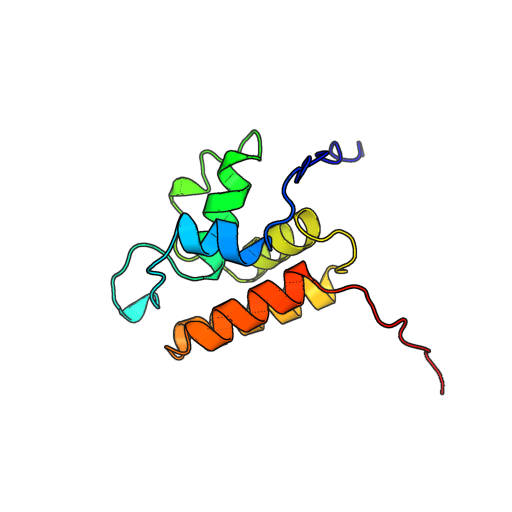O . GLY A 1 115 ? -3.273 -8.554 18.464 1.00 74.50 115 GLY A O 1
ATOM 911 N N . LYS A 1 116 ? -1.386 -7.418 18.807 1.00 57.44 116 LYS A N 1
ATOM 912 C CA . LYS A 1 116 ? -1.120 -7.851 20.178 1.00 57.44 116 LYS A CA 1
ATOM 913 C C . LYS A 1 116 ? -1.073 -6.566 21.002 1.00 57.44 116 LYS A C 1
ATOM 915 O O . LYS A 1 116 ? -0.457 -5.613 20.524 1.00 57.44 116 LYS A O 1
ATOM 920 N N . PRO A 1 117 ? -1.703 -6.503 22.187 1.00 47.62 117 PRO A N 1
ATOM 921 C CA . PRO A 1 117 ? -1.372 -5.446 23.122 1.00 47.62 117 PRO A CA 1
ATOM 922 C C . PRO A 1 117 ? 0.122 -5.579 23.403 1.00 47.62 117 PRO A C 1
ATOM 924 O O . PRO A 1 117 ? 0.584 -6.643 23.827 1.00 47.62 117 PRO A O 1
ATOM 927 N N . GLU A 1 118 ? 0.885 -4.528 23.134 1.00 48.16 118 GLU A N 1
ATOM 928 C CA . GLU A 1 118 ? 2.165 -4.377 23.799 1.00 48.16 118 GLU A CA 1
ATOM 929 C C . GLU A 1 118 ? 1.832 -4.314 25.291 1.00 48.16 118 GLU A C 1
ATOM 931 O O . GLU A 1 118 ? 1.292 -3.330 25.797 1.00 48.16 118 GLU A O 1
ATOM 936 N N . ARG A 1 119 ? 2.072 -5.417 26.006 1.00 47.41 119 ARG A N 1
ATOM 937 C CA . ARG A 1 119 ? 2.366 -5.302 27.426 1.00 47.41 119 ARG A CA 1
ATOM 938 C C . ARG A 1 119 ? 3.666 -4.514 27.477 1.00 47.41 119 ARG A C 1
ATOM 940 O O . ARG A 1 119 ? 4.727 -5.086 27.256 1.00 47.41 119 ARG A O 1
ATOM 947 N N . ALA A 1 120 ? 3.559 -3.218 27.737 1.00 43.69 120 ALA A N 1
ATOM 948 C CA . ALA A 1 120 ? 4.658 -2.452 28.291 1.00 43.69 120 ALA A CA 1
ATOM 949 C C . ALA A 1 120 ? 4.949 -3.019 29.695 1.00 43.69 120 ALA A C 1
ATOM 951 O O . ALA A 1 120 ? 4.379 -2.592 30.691 1.00 43.69 120 ALA A O 1
ATOM 952 N N . GLY A 1 121 ? 5.738 -4.089 29.739 1.00 48.53 121 GLY A N 1
ATOM 953 C CA . GLY A 1 121 ? 6.592 -4.464 30.861 1.00 48.53 121 GLY A CA 1
ATOM 954 C C . GLY A 1 121 ? 7.972 -4.620 30.229 1.00 48.53 121 GLY A C 1
ATOM 955 O O . GLY A 1 121 ? 8.088 -5.317 29.224 1.00 48.53 121 GLY A O 1
ATOM 956 N N . VAL A 1 122 ? 9.015 -3.924 30.661 1.00 38.12 122 VAL A N 1
ATOM 957 C CA . VAL A 1 122 ? 9.442 -3.560 32.018 1.00 38.12 122 VAL A CA 1
ATOM 958 C C . VAL A 1 122 ? 10.074 -2.172 31.978 1.00 38.12 122 VAL A C 1
ATOM 960 O O . VAL A 1 122 ? 10.707 -1.868 30.941 1.00 38.12 122 VAL A O 1
#

Foldseek 3Di:
DDDPDLPPPPPPDPDQPLVVLCVVVVDAAAVVVVDQAHPLLSLQVVCLVVDDPSPVSSNPRPPQLQSSLVSLCSLAVQDDSVNSSVLSVQLNVCRNVVVRVSSSVSSSCSNPDPDDPPPPDD

Solvent-accessible surface area (backbone atoms only — not comparable to full-atom values): 7186 Å² total; per-residue (Å²): 135,82,80,76,82,80,76,81,74,77,76,83,57,99,63,58,73,54,56,58,39,38,73,78,45,73,79,54,36,28,79,91,73,70,56,78,26,22,65,56,10,35,52,47,51,59,50,31,79,74,41,94,81,34,82,71,45,82,77,37,22,77,54,56,40,73,58,37,12,56,51,43,31,71,72,20,77,67,41,52,73,68,57,20,39,53,48,21,44,50,28,51,56,27,24,7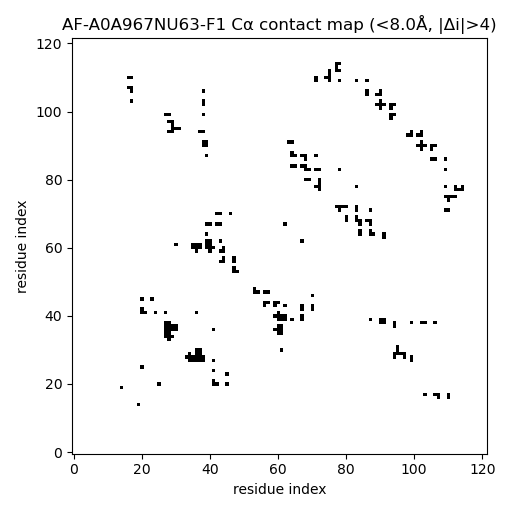0,68,68,34,53,69,60,16,49,52,44,50,42,49,55,62,62,52,80,66,75,82,78,72,93,74,131

Secondary structure (DSSP, 8-state):
-PPPP--------SS-HHHHHHHHS-----GGGT-S--HHHHHHHHHHTTSTTGGGGGG-SS--HHHHHHHHHHH-TTS-HHHHHHHHHHHHHHHHTT-HHHHHHHHHHHHT----------

pLDDT: mean 79.98, std 19.68, range [34.25, 98.12]

Radius of gyration: 14.58 Å; Cα contacts (8 Å, |Δi|>4): 146; chains: 1; bounding box: 33×34×48 Å

Mean predicted aligned error: 8.26 Å

Sequence (122 aa):
MRNPPRLKLTFSDRARPVDAIRARYPNPTPPAAGGSYCVGGALLLYYASHLVGYRRARRLGFPPSVQIAGVLELANPQLDRRLAEHFATQIVTRNDAYQIDAAWATLDRALRWRGKPERAGV